Protein AF-A0A376WAV7-F1 (afdb_monomer_lite)

Structure (mmCIF, N/CA/C/O backbone):
data_AF-A0A376WAV7-F1
#
_entry.id   AF-A0A376WAV7-F1
#
loop_
_atom_site.group_PDB
_atom_site.id
_atom_site.type_symbol
_atom_site.label_atom_id
_atom_site.label_alt_id
_atom_site.label_comp_id
_atom_site.label_asym_id
_atom_site.label_entity_id
_atom_site.label_seq_id
_atom_site.pdbx_PDB_ins_code
_atom_site.Cartn_x
_atom_site.Cartn_y
_atom_site.Cartn_z
_atom_site.occupancy
_atom_site.B_iso_or_equiv
_atom_site.auth_seq_id
_atom_site.auth_comp_id
_atom_site.auth_asym_id
_atom_site.auth_atom_id
_atom_site.pdbx_PDB_model_num
ATOM 1 N N . MET A 1 1 ? 37.237 23.520 18.875 1.00 39.94 1 MET A N 1
ATOM 2 C CA . MET A 1 1 ? 35.913 23.556 18.223 1.00 39.94 1 MET A CA 1
ATOM 3 C C . MET A 1 1 ? 36.100 23.240 16.749 1.00 39.94 1 MET A C 1
ATOM 5 O O . MET A 1 1 ? 36.498 24.113 15.996 1.00 39.94 1 MET A O 1
ATOM 9 N N . THR A 1 2 ? 35.882 21.997 16.338 1.00 34.34 2 THR A N 1
ATOM 10 C CA . THR A 1 2 ? 35.850 21.618 14.919 1.00 34.34 2 THR A CA 1
ATOM 11 C C . THR A 1 2 ? 34.533 20.895 14.690 1.00 34.34 2 THR A C 1
ATOM 13 O O . THR A 1 2 ? 34.394 19.701 14.928 1.00 34.34 2 THR A O 1
ATOM 16 N N . SER A 1 3 ? 33.522 21.683 14.323 1.00 36.81 3 SER A N 1
ATOM 17 C CA . SER A 1 3 ? 32.215 21.192 13.899 1.00 36.81 3 SER A CA 1
ATOM 18 C C . SER A 1 3 ? 32.397 20.499 12.552 1.00 36.81 3 SER A C 1
ATOM 20 O O . SER A 1 3 ? 32.562 21.165 11.530 1.00 36.81 3 SER A O 1
ATOM 22 N N . SER A 1 4 ? 32.434 19.164 12.536 1.00 43.44 4 SER A N 1
ATOM 23 C CA . SER A 1 4 ? 32.291 18.429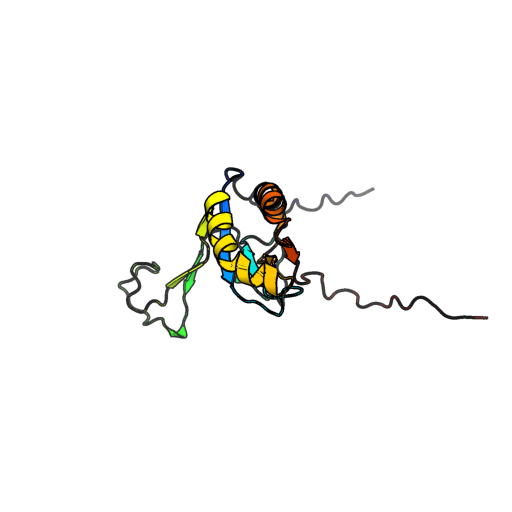 11.285 1.00 43.44 4 SER A CA 1
ATOM 24 C C . SER A 1 4 ? 30.829 18.548 10.866 1.00 43.44 4 SER A C 1
ATOM 26 O O . SER A 1 4 ? 29.957 17.860 11.402 1.00 43.44 4 SER A O 1
ATOM 28 N N . ALA A 1 5 ? 30.560 19.458 9.935 1.00 43.66 5 ALA A N 1
ATOM 29 C CA . ALA A 1 5 ? 29.296 19.518 9.226 1.00 43.66 5 ALA A CA 1
ATOM 30 C C . ALA A 1 5 ? 29.087 18.171 8.518 1.00 43.66 5 ALA A C 1
ATOM 32 O O . ALA A 1 5 ? 29.669 17.909 7.465 1.00 43.66 5 ALA A O 1
ATOM 33 N N . GLY A 1 6 ? 28.307 17.287 9.144 1.00 38.19 6 GLY A N 1
ATOM 34 C CA . GLY A 1 6 ? 27.897 16.027 8.543 1.00 38.19 6 GLY A CA 1
ATOM 35 C C . GLY A 1 6 ? 27.200 16.319 7.220 1.00 38.19 6 GLY A C 1
ATOM 36 O O . GLY A 1 6 ? 26.308 17.168 7.163 1.00 38.19 6 GLY A O 1
ATOM 37 N N . GLN A 1 7 ? 27.643 15.650 6.154 1.00 42.78 7 GLN A N 1
ATOM 38 C CA . GLN A 1 7 ? 27.015 15.722 4.840 1.00 42.78 7 GLN A CA 1
ATOM 39 C C . GLN A 1 7 ? 25.506 15.534 4.996 1.00 42.78 7 GLN A C 1
ATOM 41 O O . GLN A 1 7 ? 25.038 14.501 5.478 1.00 42.78 7 GLN A O 1
ATOM 46 N N . ARG A 1 8 ? 24.747 16.562 4.601 1.00 40.72 8 ARG A N 1
ATOM 47 C CA . ARG A 1 8 ? 23.297 16.477 4.460 1.00 40.72 8 ARG A CA 1
ATOM 48 C C . ARG A 1 8 ? 23.015 15.300 3.535 1.00 40.72 8 ARG A C 1
ATOM 50 O O . ARG A 1 8 ? 23.392 15.339 2.367 1.00 40.72 8 ARG A O 1
ATOM 57 N N . ILE A 1 9 ? 22.389 14.255 4.076 1.00 50.94 9 ILE A N 1
ATOM 58 C CA . ILE A 1 9 ? 21.813 13.169 3.285 1.00 50.94 9 ILE A CA 1
ATOM 59 C C . ILE A 1 9 ? 20.976 13.856 2.210 1.00 50.94 9 ILE A C 1
ATOM 61 O O . ILE A 1 9 ? 20.069 14.621 2.551 1.00 50.94 9 ILE A O 1
ATOM 65 N N . SER A 1 10 ? 21.307 13.648 0.931 1.00 38.41 10 SER A N 1
ATOM 66 C CA . SER A 1 10 ? 20.457 14.107 -0.159 1.00 38.41 10 SER A CA 1
ATOM 67 C C . SER A 1 10 ? 19.174 13.287 -0.081 1.00 38.41 10 SER A C 1
ATOM 69 O O . SER A 1 10 ? 19.039 12.223 -0.687 1.00 38.41 10 SER A O 1
ATOM 71 N N . CYS A 1 11 ? 18.238 13.750 0.739 1.00 35.56 11 CYS A N 1
ATOM 72 C CA . CYS A 1 11 ? 16.853 13.392 0.583 1.00 35.56 11 CYS A CA 1
ATOM 73 C C . CYS A 1 11 ? 16.503 13.956 -0.790 1.00 35.56 11 CYS A C 1
ATOM 75 O O . CYS A 1 11 ? 16.302 15.160 -0.936 1.00 35.56 11 CYS A O 1
ATOM 77 N N . ASN A 1 12 ? 16.546 13.106 -1.820 1.00 42.09 12 ASN A N 1
ATOM 78 C CA . ASN A 1 12 ? 15.706 13.313 -2.985 1.00 42.09 12 ASN A CA 1
ATOM 79 C C . ASN A 1 12 ? 14.310 13.418 -2.395 1.00 42.09 12 ASN A C 1
ATOM 81 O O . ASN A 1 12 ? 13.714 12.395 -2.057 1.00 42.09 12 ASN A O 1
ATOM 85 N N . VAL A 1 13 ? 13.905 14.662 -2.135 1.00 47.78 13 VAL A N 1
ATOM 86 C CA . VAL A 1 13 ? 12.621 15.028 -1.568 1.00 47.78 13 VAL A CA 1
ATOM 87 C C . VAL A 1 13 ? 11.621 14.191 -2.335 1.00 47.78 13 VAL A C 1
ATOM 89 O O . VAL A 1 13 ? 11.593 14.238 -3.566 1.00 47.78 13 VAL A O 1
ATOM 92 N N . VAL A 1 14 ? 10.917 13.318 -1.614 1.00 51.47 14 VAL A N 1
ATOM 93 C CA . VAL A 1 14 ? 9.747 12.635 -2.154 1.00 51.47 14 VAL A CA 1
ATOM 94 C C . VAL A 1 14 ? 8.934 13.755 -2.773 1.00 51.47 14 VAL A C 1
ATOM 96 O O . VAL A 1 14 ? 8.528 14.646 -2.035 1.00 51.47 14 VAL A O 1
ATOM 99 N N . GLU A 1 15 ? 8.837 13.791 -4.107 1.00 48.66 15 GLU A N 1
ATOM 100 C CA . GLU A 1 15 ? 8.078 14.817 -4.823 1.00 48.66 15 GLU A CA 1
ATOM 101 C C . GLU A 1 15 ? 6.774 15.007 -4.055 1.00 48.66 15 GLU A C 1
ATOM 103 O O . GLU A 1 15 ? 6.062 14.019 -3.853 1.00 48.66 15 GLU A O 1
ATOM 108 N N . THR A 1 16 ? 6.549 16.212 -3.522 1.00 44.66 16 THR A N 1
ATOM 109 C CA . THR A 1 16 ? 5.390 16.535 -2.686 1.00 44.66 16 THR A CA 1
ATOM 110 C C . THR A 1 16 ? 4.160 16.221 -3.511 1.00 44.66 16 THR A C 1
ATOM 112 O O . THR A 1 16 ? 3.804 16.956 -4.436 1.00 44.66 16 THR A O 1
ATOM 115 N N . ARG A 1 17 ? 3.579 15.052 -3.266 1.00 57.19 17 ARG A N 1
ATOM 116 C CA . ARG A 1 17 ? 2.364 14.640 -3.946 1.00 57.19 17 ARG A CA 1
ATOM 117 C C . ARG A 1 17 ? 1.236 15.468 -3.386 1.00 57.19 17 ARG A C 1
ATOM 119 O O . ARG A 1 17 ? 1.341 15.996 -2.285 1.00 57.19 17 ARG A O 1
ATOM 126 N N . ARG A 1 18 ? 0.148 15.574 -4.141 1.00 63.03 18 ARG A N 1
ATOM 127 C CA . ARG A 1 18 ? -1.085 16.087 -3.556 1.00 63.03 18 ARG A CA 1
ATOM 128 C C . ARG A 1 18 ? -1.397 15.267 -2.297 1.00 63.03 18 ARG A C 1
ATOM 130 O O . ARG A 1 18 ? -1.262 14.043 -2.322 1.00 63.03 18 ARG A O 1
ATOM 137 N N . ASN A 1 19 ? -1.791 15.947 -1.223 1.00 72.75 19 ASN A N 1
ATOM 138 C CA . ASN A 1 19 ? -2.011 15.348 0.099 1.00 72.75 19 ASN A CA 1
ATOM 139 C C . ASN A 1 19 ? -3.098 14.251 0.095 1.00 72.75 19 ASN A C 1
ATOM 141 O O . ASN A 1 19 ? -3.250 13.527 1.072 1.00 72.75 19 ASN A O 1
ATOM 145 N N . ASP A 1 20 ? -3.845 14.107 -1.002 1.00 83.75 20 ASP A N 1
ATOM 146 C CA . ASP A 1 20 ? -4.887 13.106 -1.213 1.00 83.75 20 ASP A CA 1
ATOM 147 C C . ASP A 1 20 ? -4.394 11.811 -1.881 1.00 83.75 20 ASP A C 1
ATOM 149 O O . ASP A 1 20 ? -5.200 10.896 -2.036 1.00 83.75 20 ASP A O 1
ATOM 153 N N . VAL A 1 21 ? -3.113 11.690 -2.272 1.00 92.31 21 VAL A N 1
ATOM 154 C CA . VAL A 1 21 ? -2.577 10.508 -2.976 1.00 92.31 21 VAL A CA 1
ATOM 155 C C . VAL A 1 21 ? -1.363 9.894 -2.275 1.00 92.31 21 VAL A C 1
ATOM 157 O O . VAL A 1 21 ? -0.319 10.528 -2.129 1.00 92.31 21 VAL A O 1
ATOM 160 N N . ALA A 1 22 ? -1.447 8.595 -1.982 1.00 94.19 22 ALA A N 1
ATOM 161 C CA . ALA A 1 22 ? -0.336 7.787 -1.481 1.00 94.19 22 ALA A CA 1
ATOM 162 C C . ALA A 1 22 ? 0.193 6.794 -2.516 1.00 94.19 22 ALA A C 1
ATOM 164 O O . ALA A 1 22 ? -0.530 6.348 -3.407 1.00 94.19 22 ALA A O 1
ATOM 165 N N . ARG A 1 23 ? 1.452 6.369 -2.347 1.00 95.44 23 ARG A N 1
ATOM 166 C CA . ARG A 1 23 ? 2.001 5.184 -3.022 1.00 95.44 23 ARG A CA 1
ATOM 167 C C . ARG A 1 23 ? 1.991 3.989 -2.102 1.00 95.44 23 ARG A C 1
ATOM 169 O O . ARG A 1 23 ? 2.718 3.955 -1.106 1.00 95.44 23 ARG A O 1
ATOM 176 N N . ILE A 1 24 ? 1.280 2.962 -2.526 1.00 95.94 24 ILE A N 1
ATOM 177 C CA . ILE A 1 24 ? 1.250 1.660 -1.869 1.00 95.94 24 ILE A CA 1
ATOM 178 C C . ILE A 1 24 ? 1.766 0.600 -2.833 1.00 95.94 24 ILE A C 1
ATOM 180 O O . ILE A 1 24 ? 1.662 0.771 -4.046 1.00 95.94 24 ILE A O 1
ATOM 184 N N . PHE A 1 25 ? 2.329 -0.492 -2.329 1.00 95.44 25 PHE A N 1
ATOM 185 C CA . PHE A 1 25 ? 2.687 -1.637 -3.172 1.00 95.44 25 PHE A CA 1
ATOM 186 C C . PHE A 1 25 ? 1.775 -2.842 -2.966 1.00 95.44 25 PHE A C 1
ATOM 188 O O . PHE A 1 25 ? 1.678 -3.664 -3.870 1.00 95.44 25 PHE A O 1
ATOM 195 N N . ASN A 1 26 ? 1.096 -2.942 -1.821 1.00 95.38 26 ASN A N 1
ATOM 196 C CA . ASN A 1 26 ? 0.199 -4.056 -1.546 1.00 95.38 26 ASN A CA 1
ATOM 197 C C . ASN A 1 26 ? -0.898 -3.675 -0.537 1.00 95.38 26 ASN A C 1
ATOM 199 O O . ASN A 1 26 ? -0.696 -2.809 0.315 1.00 95.38 26 ASN A O 1
ATOM 203 N N . ILE A 1 27 ? -2.045 -4.349 -0.634 1.00 96.38 27 ILE A N 1
ATOM 204 C CA . ILE A 1 27 ? -3.101 -4.372 0.383 1.00 96.38 27 ILE A CA 1
ATOM 205 C C . ILE A 1 27 ? -3.338 -5.844 0.710 1.00 96.38 27 ILE A C 1
ATOM 207 O O . ILE A 1 27 ? -3.880 -6.585 -0.108 1.00 96.38 27 ILE A O 1
ATOM 211 N N . GLN A 1 28 ? -2.913 -6.277 1.891 1.00 95.69 28 GLN A N 1
ATOM 212 C CA . GLN A 1 28 ? -3.106 -7.647 2.347 1.00 95.69 28 GLN A CA 1
ATOM 213 C C . GLN A 1 28 ? -4.328 -7.713 3.253 1.00 95.69 28 GLN A C 1
ATOM 215 O O . GLN A 1 28 ? -4.345 -7.115 4.325 1.00 95.69 28 GLN A O 1
ATOM 220 N N . ARG A 1 29 ? -5.339 -8.469 2.835 1.00 95.81 29 ARG A N 1
ATOM 221 C CA . ARG A 1 29 ? -6.535 -8.727 3.639 1.00 95.81 29 ARG A CA 1
ATOM 222 C C . ARG A 1 29 ? -6.324 -9.899 4.591 1.00 95.81 29 ARG A C 1
ATOM 224 O O . ARG A 1 29 ? -5.521 -10.790 4.317 1.00 95.81 29 ARG A O 1
ATOM 231 N N . TYR A 1 30 ? -7.096 -9.902 5.672 1.00 94.44 30 TYR A N 1
ATOM 232 C CA . TYR A 1 30 ? -7.208 -11.010 6.623 1.00 94.44 30 TYR A CA 1
ATOM 233 C C . TYR A 1 30 ? -5.901 -11.407 7.332 1.00 94.44 30 TYR A C 1
ATOM 235 O O . TYR A 1 30 ? -5.690 -12.576 7.649 1.00 94.44 30 TYR A O 1
ATOM 243 N N . SER A 1 31 ? -5.009 -10.446 7.592 1.00 93.81 31 SER A N 1
ATOM 244 C CA . SER A 1 31 ? -3.810 -10.708 8.392 1.00 93.81 31 SER A CA 1
ATOM 245 C C . SER A 1 31 ? -4.177 -10.953 9.854 1.00 93.81 31 SER A C 1
ATOM 247 O O . SER A 1 31 ? -4.938 -10.188 10.445 1.00 93.81 31 SER A O 1
ATOM 249 N N . LEU A 1 32 ? -3.589 -12.000 10.434 1.00 92.81 32 LEU A N 1
ATOM 250 C CA . LEU A 1 32 ? -3.719 -12.368 11.849 1.00 92.81 32 LEU A CA 1
ATOM 251 C C . LEU A 1 32 ? -2.480 -11.976 12.671 1.00 92.81 32 LEU A C 1
ATOM 253 O O . LEU A 1 32 ? -2.461 -12.119 13.888 1.00 92.81 32 LEU A O 1
ATOM 257 N N . ASN A 1 33 ? -1.414 -11.515 12.011 1.00 89.75 33 ASN A N 1
ATOM 258 C CA . ASN A 1 33 ? -0.097 -11.323 12.626 1.00 89.75 33 ASN A CA 1
ATOM 259 C C . ASN A 1 33 ? 0.283 -9.841 12.755 1.00 89.75 33 ASN A C 1
ATOM 261 O O . ASN A 1 33 ? 1.372 -9.533 13.251 1.00 89.75 33 ASN A O 1
ATOM 265 N N . ASP A 1 34 ? -0.575 -8.931 12.283 1.00 88.62 34 ASP A N 1
ATOM 266 C CA . ASP A 1 34 ? -0.314 -7.491 12.145 1.00 88.62 34 ASP A CA 1
ATOM 267 C C . ASP A 1 34 ? -1.074 -6.604 13.134 1.00 88.62 34 ASP A C 1
ATOM 269 O O . ASP A 1 34 ? -1.190 -5.394 12.930 1.00 88.62 34 ASP A O 1
ATOM 273 N N . GLY A 1 35 ? -1.537 -7.206 14.226 1.00 87.62 35 GLY A N 1
ATOM 274 C CA . GLY A 1 35 ? -2.226 -6.569 15.341 1.00 87.62 35 GLY A CA 1
ATOM 275 C C . GLY A 1 35 ? -3.286 -7.507 15.911 1.00 87.62 35 GLY A C 1
ATOM 276 O O . GLY A 1 35 ? -3.343 -8.675 15.537 1.00 87.62 35 GLY A O 1
ATOM 277 N N . GLU A 1 36 ? -4.111 -6.989 16.813 1.00 90.31 36 GLU A N 1
ATOM 278 C CA . GLU A 1 36 ? -5.261 -7.719 17.344 1.00 90.31 36 GLU A CA 1
ATOM 279 C C . GLU A 1 36 ? -6.367 -7.848 16.286 1.00 90.31 36 GLU A C 1
ATOM 281 O O . GLU A 1 36 ? -6.558 -6.946 15.458 1.00 90.31 36 GLU A O 1
ATOM 286 N N . GLY A 1 37 ? -7.066 -8.985 16.320 1.00 93.50 37 GLY A N 1
ATOM 287 C CA . GLY A 1 37 ? -8.137 -9.331 15.393 1.00 93.50 37 GLY A CA 1
ATOM 288 C C . GLY A 1 37 ? -7.673 -9.585 13.954 1.00 93.50 37 GLY A C 1
ATOM 289 O O . GLY A 1 37 ? -6.487 -9.707 13.651 1.00 93.50 37 GLY A O 1
ATOM 290 N N . ILE A 1 38 ? -8.644 -9.685 13.049 1.00 94.62 38 ILE A N 1
ATOM 291 C CA . ILE A 1 38 ? -8.440 -9.802 11.605 1.00 94.62 38 ILE A CA 1
ATOM 292 C C . ILE A 1 38 ? -8.169 -8.408 11.050 1.00 94.62 38 ILE A C 1
ATOM 294 O O . ILE A 1 38 ? -8.962 -7.486 11.258 1.00 94.62 38 ILE A O 1
ATOM 298 N N . ARG A 1 39 ? -7.054 -8.247 10.332 1.00 95.25 39 ARG A N 1
ATOM 299 C CA . ARG A 1 39 ? -6.615 -6.929 9.870 1.00 95.25 39 ARG A CA 1
ATOM 300 C C . ARG A 1 39 ? -6.387 -6.847 8.376 1.00 95.25 39 ARG A C 1
ATOM 302 O O . ARG A 1 39 ? -5.861 -7.773 7.759 1.00 95.25 39 ARG A O 1
ATOM 309 N N . THR A 1 40 ? -6.714 -5.690 7.816 1.00 96.50 40 THR A N 1
ATOM 310 C CA . THR A 1 40 ? -6.301 -5.323 6.461 1.00 96.50 40 THR A CA 1
ATOM 311 C C . THR A 1 40 ? -5.058 -4.450 6.554 1.00 96.50 40 THR A C 1
ATOM 313 O O . THR A 1 40 ? -5.076 -3.365 7.133 1.00 96.50 40 THR A O 1
ATOM 316 N N . VAL A 1 41 ? -3.949 -4.951 6.018 1.00 95.75 41 VAL A N 1
ATOM 317 C CA . VAL A 1 41 ? -2.639 -4.305 6.073 1.00 95.75 41 VAL A CA 1
ATOM 318 C C . VAL A 1 41 ? -2.393 -3.557 4.774 1.00 95.75 41 VAL A C 1
ATOM 320 O O . VAL A 1 41 ? -2.352 -4.152 3.696 1.00 95.75 41 VAL A O 1
ATOM 323 N N . VAL A 1 42 ? -2.201 -2.247 4.874 1.00 96.12 42 VAL A N 1
ATOM 324 C CA . VAL A 1 42 ? -1.853 -1.383 3.747 1.00 96.12 42 VAL A CA 1
ATOM 325 C C . VAL A 1 42 ? -0.349 -1.163 3.771 1.00 96.12 42 VAL A C 1
ATOM 327 O O . VAL A 1 42 ? 0.189 -0.600 4.725 1.00 96.12 42 VAL A O 1
ATOM 330 N N . PHE A 1 43 ? 0.341 -1.614 2.726 1.00 95.75 43 PHE A N 1
ATOM 331 C CA . PHE A 1 43 ? 1.789 -1.509 2.635 1.00 95.75 43 PHE A CA 1
ATOM 332 C C . PHE A 1 43 ? 2.217 -0.336 1.744 1.00 95.75 43 PHE A C 1
ATOM 334 O O . PHE A 1 43 ? 2.091 -0.378 0.516 1.00 95.75 43 PHE A O 1
ATOM 341 N N . PHE A 1 44 ? 2.767 0.701 2.369 1.00 94.75 44 PHE A N 1
ATOM 342 C CA . PHE A 1 44 ? 3.258 1.920 1.732 1.00 94.75 44 PHE A CA 1
ATOM 343 C C . PHE A 1 44 ? 4.658 1.738 1.136 1.00 94.75 44 PHE A C 1
ATOM 345 O O . PHE A 1 44 ? 5.476 0.966 1.645 1.00 94.75 44 PHE A O 1
ATOM 352 N N . LYS A 1 45 ? 4.940 2.470 0.053 1.00 94.56 45 LYS A N 1
ATOM 353 C CA . LYS A 1 45 ? 6.292 2.623 -0.509 1.00 94.56 45 LYS A CA 1
ATOM 354 C C . LYS A 1 45 ? 7.032 3.805 0.129 1.00 94.56 45 LYS A C 1
ATOM 356 O O . LYS A 1 45 ? 6.417 4.768 0.569 1.00 94.56 45 LYS A O 1
ATOM 361 N N . GLY A 1 46 ? 8.356 3.761 0.078 1.00 92.31 46 GLY A N 1
ATOM 362 C CA . GLY A 1 46 ? 9.270 4.699 0.722 1.00 92.31 46 GLY A CA 1
ATOM 363 C C . GLY A 1 46 ? 9.739 4.192 2.084 1.00 92.31 46 GLY A C 1
ATOM 364 O O . GLY A 1 46 ? 8.940 3.999 2.992 1.00 92.31 46 GLY A O 1
ATOM 365 N N . CYS A 1 47 ? 11.047 3.997 2.236 1.00 90.94 47 CYS A N 1
ATOM 366 C CA . CYS A 1 47 ? 11.706 3.844 3.530 1.00 90.94 47 CYS A CA 1
ATOM 367 C C . CYS A 1 47 ? 13.088 4.506 3.450 1.00 90.94 47 CYS A C 1
ATO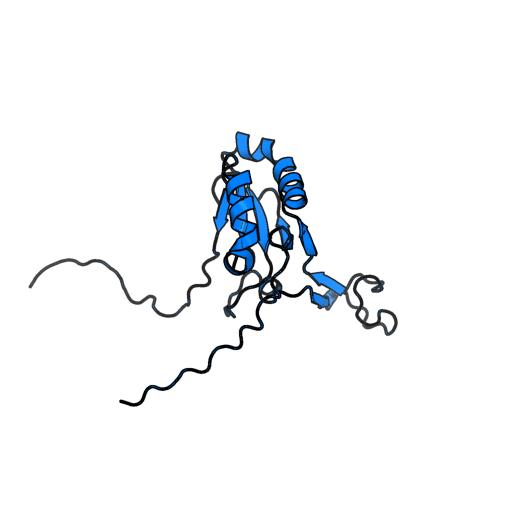M 369 O O . CYS A 1 47 ? 13.844 4.190 2.528 1.00 90.94 47 CYS A O 1
ATOM 371 N N . PRO A 1 48 ? 13.476 5.383 4.394 1.00 89.69 48 PRO A N 1
ATOM 372 C CA . PRO A 1 48 ? 14.793 6.016 4.366 1.00 89.69 48 PRO A CA 1
ATOM 373 C C . PRO A 1 48 ? 15.897 5.065 4.858 1.00 89.69 48 PRO A C 1
ATOM 375 O O . PRO A 1 48 ? 17.072 5.429 4.889 1.00 89.69 48 PRO A O 1
ATOM 378 N N . HIS A 1 49 ? 15.532 3.854 5.285 1.00 88.31 49 HIS A N 1
ATOM 379 C CA . HIS A 1 49 ? 16.435 2.881 5.878 1.00 88.31 49 HIS A CA 1
ATOM 380 C C . HIS A 1 49 ? 16.777 1.746 4.911 1.00 88.31 49 HIS A C 1
ATOM 382 O O . HIS A 1 49 ? 15.952 1.290 4.124 1.00 88.31 49 HIS A O 1
ATOM 388 N N . LEU A 1 50 ? 18.005 1.243 5.038 1.00 87.88 50 LEU A N 1
ATOM 389 C CA . LEU A 1 50 ? 18.535 0.094 4.303 1.00 87.88 50 LEU A CA 1
ATOM 390 C C . LEU A 1 50 ? 18.874 -1.022 5.296 1.00 87.88 50 LEU A C 1
ATOM 392 O O . LEU A 1 50 ? 20.036 -1.325 5.560 1.00 87.88 50 LEU A O 1
ATOM 396 N N . CYS A 1 51 ? 17.846 -1.580 5.934 1.00 87.38 51 CYS A N 1
ATOM 397 C CA . CYS A 1 51 ? 18.026 -2.631 6.932 1.00 87.38 51 CYS A CA 1
ATOM 398 C C . CYS A 1 51 ? 18.533 -3.927 6.267 1.00 87.38 51 CYS A C 1
ATOM 400 O O . CYS A 1 51 ? 17.915 -4.370 5.298 1.00 87.38 51 CYS A O 1
ATOM 402 N N . PRO A 1 52 ? 19.565 -4.603 6.814 1.00 87.38 52 PRO A N 1
ATOM 403 C CA . PRO A 1 52 ? 20.068 -5.864 6.251 1.00 87.38 52 PRO A CA 1
ATOM 404 C C . PRO A 1 52 ? 19.045 -7.012 6.259 1.00 87.38 52 PRO A C 1
ATOM 406 O O . PRO A 1 52 ? 19.184 -7.975 5.517 1.00 87.38 52 PRO A O 1
ATOM 409 N N . TRP A 1 53 ? 18.019 -6.914 7.106 1.00 87.88 53 TRP A N 1
ATOM 410 C CA . TRP A 1 53 ? 16.934 -7.887 7.270 1.00 87.88 53 TRP A CA 1
ATOM 411 C C . TRP A 1 53 ? 15.568 -7.266 6.941 1.00 87.88 53 TRP A C 1
ATOM 413 O O . TRP A 1 53 ? 14.573 -7.536 7.613 1.00 87.88 53 TRP A O 1
ATOM 423 N N . CYS A 1 54 ? 15.516 -6.361 5.958 1.00 88.06 54 CYS A N 1
ATOM 424 C CA . CYS A 1 54 ? 14.260 -5.734 5.560 1.00 88.06 54 CYS A CA 1
ATOM 425 C C . CYS A 1 54 ? 13.242 -6.805 5.135 1.00 88.06 54 CYS A C 1
ATOM 427 O O . CYS A 1 54 ? 13.497 -7.569 4.210 1.00 88.06 54 CYS A O 1
ATOM 429 N N . ALA A 1 55 ? 12.087 -6.848 5.805 1.00 87.62 55 ALA A N 1
ATOM 430 C CA . ALA A 1 55 ? 11.014 -7.784 5.467 1.00 87.62 55 ALA A CA 1
ATOM 431 C C . ALA A 1 55 ? 10.310 -7.422 4.148 1.00 87.62 55 ALA A C 1
ATOM 433 O O . ALA A 1 55 ? 9.695 -8.289 3.542 1.00 87.62 55 ALA A O 1
ATOM 434 N N . ASN A 1 56 ? 10.404 -6.150 3.740 1.00 90.06 56 ASN A N 1
ATOM 435 C CA . ASN A 1 56 ? 9.781 -5.595 2.539 1.00 90.06 56 ASN A CA 1
ATOM 436 C C . ASN A 1 56 ? 10.809 -4.748 1.753 1.00 90.06 56 ASN A C 1
ATOM 438 O O . ASN A 1 56 ? 10.676 -3.523 1.707 1.00 90.06 56 ASN A O 1
ATOM 442 N N . PRO A 1 57 ? 11.885 -5.323 1.185 1.00 90.56 57 PRO A N 1
ATOM 443 C CA . PRO A 1 57 ? 12.886 -4.549 0.438 1.00 90.56 57 PRO A CA 1
ATOM 444 C C . PRO A 1 57 ? 12.283 -3.757 -0.737 1.00 90.56 57 PRO A C 1
ATOM 446 O O . PRO A 1 57 ? 12.778 -2.694 -1.112 1.00 90.56 57 PRO A O 1
ATOM 449 N N . GLU A 1 58 ? 11.169 -4.228 -1.289 1.00 91.00 58 GLU A N 1
ATOM 450 C CA . GLU A 1 58 ? 10.397 -3.583 -2.343 1.00 91.00 58 GLU A CA 1
ATOM 451 C C . GLU A 1 58 ? 9.716 -2.272 -1.912 1.00 91.00 58 GLU A C 1
ATOM 453 O O . GLU A 1 58 ? 9.291 -1.484 -2.767 1.00 91.00 58 GLU A O 1
ATOM 458 N N . SER A 1 59 ? 9.623 -2.020 -0.602 1.00 92.19 59 SER A N 1
ATOM 459 C CA . SER A 1 59 ? 9.083 -0.781 -0.048 1.00 92.19 59 SER A CA 1
ATOM 460 C C . SER A 1 59 ? 10.132 0.324 0.074 1.00 92.19 59 SER A C 1
ATOM 462 O O . SER A 1 59 ? 9.748 1.473 0.237 1.00 92.19 59 SER A O 1
ATOM 464 N N . ILE A 1 60 ? 11.434 0.034 -0.055 1.00 92.00 60 ILE A N 1
ATOM 465 C CA . ILE A 1 60 ? 12.512 1.010 0.196 1.00 92.00 60 ILE A CA 1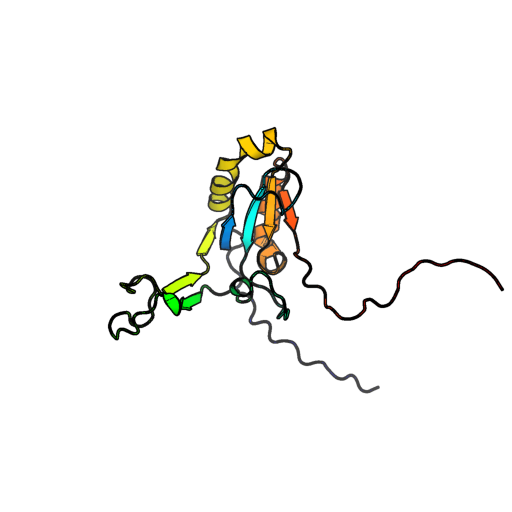
ATOM 466 C C . ILE A 1 60 ? 12.410 2.221 -0.739 1.00 92.00 60 ILE A C 1
ATOM 468 O O . ILE A 1 60 ? 12.429 3.372 -0.301 1.00 92.00 60 ILE A O 1
ATOM 472 N N . SER A 1 61 ? 12.262 1.980 -2.040 1.00 92.56 61 SER A N 1
ATOM 473 C CA . SER A 1 61 ? 12.113 3.064 -3.011 1.00 92.56 61 SER A CA 1
ATOM 474 C C . SER A 1 61 ? 10.722 3.691 -2.925 1.00 92.56 61 SER A C 1
ATOM 476 O O . SER A 1 61 ? 9.713 2.993 -2.997 1.00 92.56 61 SER A O 1
ATOM 478 N N . GLY A 1 62 ? 10.652 5.023 -2.885 1.00 91.94 62 GLY A N 1
ATOM 479 C CA . GLY A 1 62 ? 9.395 5.771 -3.038 1.00 91.94 62 GLY A CA 1
ATOM 480 C C . GLY A 1 62 ? 8.857 5.810 -4.480 1.00 91.94 62 GLY A C 1
ATOM 481 O O . GLY A 1 62 ? 7.780 6.358 -4.734 1.00 91.94 62 GLY A O 1
ATOM 482 N N . LYS A 1 63 ? 9.587 5.253 -5.454 1.00 92.94 63 LYS A N 1
ATOM 483 C CA . LYS A 1 63 ? 9.198 5.228 -6.874 1.00 92.94 63 LYS A CA 1
ATOM 484 C C . LYS A 1 63 ? 8.458 3.938 -7.225 1.00 92.94 63 LYS A C 1
ATOM 486 O O . LYS A 1 63 ? 8.720 2.894 -6.633 1.00 92.94 63 LYS A O 1
ATOM 491 N N . ILE A 1 64 ? 7.554 3.999 -8.202 1.00 93.25 64 ILE A N 1
ATOM 492 C CA . ILE A 1 64 ? 7.031 2.781 -8.838 1.00 93.25 64 ILE A CA 1
ATOM 493 C C . ILE A 1 64 ? 8.196 2.115 -9.565 1.00 93.25 64 ILE A C 1
ATOM 495 O O . ILE A 1 64 ? 8.978 2.789 -10.235 1.00 93.25 64 ILE A O 1
ATOM 499 N N . GLN A 1 65 ? 8.345 0.810 -9.375 1.00 91.75 65 GLN A N 1
ATOM 500 C CA . GLN A 1 65 ? 9.456 0.050 -9.932 1.00 91.75 65 GLN A CA 1
ATOM 501 C C . GLN A 1 65 ? 8.932 -1.127 -10.726 1.00 91.75 65 GLN A C 1
ATOM 503 O O . GLN A 1 65 ? 8.015 -1.811 -10.285 1.00 91.75 65 GLN A O 1
ATOM 508 N N . THR A 1 66 ? 9.574 -1.395 -11.852 1.00 91.31 66 THR A N 1
ATOM 509 C CA . THR A 1 66 ? 9.371 -2.627 -12.605 1.0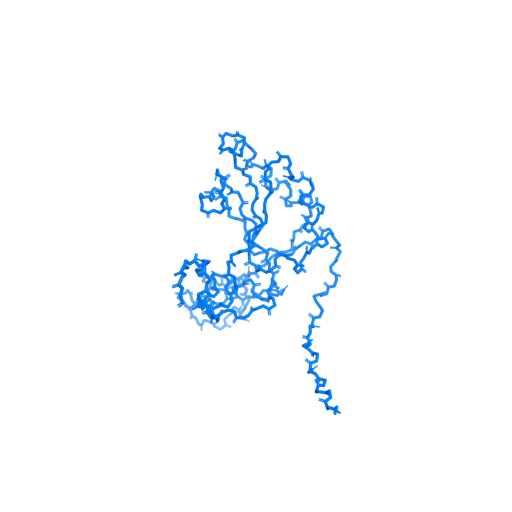0 91.31 66 THR A CA 1
ATOM 510 C C . THR A 1 66 ? 10.446 -3.620 -12.179 1.00 91.31 66 THR A C 1
ATOM 512 O O . THR A 1 66 ? 11.637 -3.363 -12.354 1.00 91.31 66 THR A O 1
ATOM 515 N N . VAL A 1 67 ? 10.036 -4.730 -11.567 1.00 89.75 67 VAL A N 1
ATOM 516 C CA . VAL A 1 67 ? 10.934 -5.773 -11.053 1.00 89.75 67 VAL A CA 1
ATOM 517 C C . VAL A 1 67 ? 10.818 -7.020 -11.917 1.00 89.75 67 VAL A C 1
ATOM 519 O O . VAL A 1 67 ? 9.723 -7.415 -12.306 1.00 89.75 67 VAL A O 1
ATOM 522 N N . ARG A 1 68 ? 11.960 -7.647 -12.215 1.00 90.38 68 ARG A N 1
ATOM 523 C CA . ARG A 1 68 ? 12.033 -8.905 -12.962 1.00 90.38 68 ARG A CA 1
ATOM 524 C C . ARG A 1 68 ? 12.069 -10.089 -12.004 1.00 90.38 68 ARG A C 1
ATOM 526 O O . ARG A 1 68 ? 12.992 -10.213 -11.205 1.00 90.38 68 ARG A O 1
ATOM 533 N N . ARG A 1 69 ? 11.113 -11.006 -12.128 1.00 90.19 69 ARG A N 1
ATOM 534 C CA . ARG A 1 69 ? 11.169 -12.331 -11.505 1.00 90.19 69 ARG A CA 1
ATOM 535 C C . ARG A 1 69 ? 11.950 -13.272 -12.415 1.00 90.19 69 ARG A C 1
ATOM 537 O O . ARG A 1 69 ? 11.397 -13.787 -13.385 1.00 90.19 69 ARG A O 1
ATOM 544 N N . GLU A 1 70 ? 13.221 -13.506 -12.089 1.00 90.19 70 GLU A N 1
ATOM 545 C CA . GLU A 1 70 ? 14.123 -14.349 -12.896 1.00 90.19 70 GLU A CA 1
ATOM 546 C C . GLU A 1 70 ? 13.521 -15.716 -13.223 1.00 90.19 70 GLU A C 1
ATOM 548 O O . GLU A 1 70 ? 13.522 -16.127 -14.375 1.00 90.19 70 GLU A O 1
ATOM 553 N N . ALA A 1 71 ? 12.892 -16.366 -12.240 1.00 91.00 71 ALA A N 1
ATOM 554 C CA . ALA A 1 71 ? 12.284 -17.686 -12.408 1.00 91.00 71 ALA A CA 1
ATOM 555 C C . ALA A 1 71 ? 11.191 -17.755 -13.496 1.00 91.00 71 ALA A C 1
ATOM 557 O O . ALA A 1 71 ? 10.867 -18.840 -13.965 1.00 91.00 71 ALA A O 1
ATOM 558 N N . LYS A 1 72 ? 10.601 -16.616 -13.885 1.00 88.50 72 LYS A N 1
ATOM 559 C CA . LYS A 1 72 ? 9.580 -16.528 -14.941 1.00 88.50 72 LYS A CA 1
ATOM 560 C C . LYS A 1 72 ? 10.120 -15.933 -16.241 1.00 88.50 72 LYS A C 1
ATOM 562 O O . LYS A 1 72 ? 9.398 -15.881 -17.239 1.00 88.50 72 LYS A O 1
ATOM 567 N N . CYS A 1 73 ? 11.336 -15.392 -16.242 1.00 91.00 73 CYS A N 1
ATOM 568 C CA . CYS A 1 73 ? 11.856 -14.676 -17.395 1.00 91.00 73 CYS A CA 1
ATOM 569 C C . CYS A 1 73 ? 12.341 -15.660 -18.459 1.00 91.00 73 CYS A C 1
ATOM 571 O O . CYS A 1 73 ? 13.246 -16.448 -18.224 1.00 91.00 73 CYS A O 1
ATOM 573 N N . LEU A 1 74 ? 11.779 -15.563 -19.665 1.00 88.56 74 LEU A N 1
ATOM 574 C CA . LEU A 1 74 ? 12.228 -16.352 -20.818 1.00 88.56 74 LEU A CA 1
ATOM 575 C C . LEU A 1 74 ? 13.449 -15.739 -21.528 1.00 88.56 74 LEU A C 1
ATOM 577 O O . LEU A 1 74 ? 13.838 -16.216 -22.587 1.00 88.56 74 LEU A O 1
ATOM 581 N N . HIS A 1 75 ? 14.002 -14.636 -21.010 1.00 86.50 75 HIS A N 1
ATOM 582 C CA . HIS A 1 75 ? 15.085 -13.863 -21.637 1.00 86.50 75 HIS A CA 1
ATOM 583 C C . HIS A 1 75 ? 14.838 -13.508 -23.118 1.00 86.50 75 HIS A C 1
ATOM 585 O O . HIS A 1 75 ? 15.761 -13.420 -23.923 1.00 86.50 75 HIS A O 1
ATOM 591 N N . CYS A 1 76 ? 13.575 -13.276 -23.484 1.00 85.31 76 CYS A N 1
ATOM 592 C CA . CYS A 1 76 ? 13.193 -12.932 -24.850 1.00 85.31 76 CYS A CA 1
ATOM 593 C C . CYS A 1 76 ? 13.536 -11.471 -25.201 1.00 85.31 76 CYS A C 1
ATOM 595 O O . CYS A 1 76 ? 13.489 -10.588 -24.345 1.00 85.31 76 CYS A O 1
ATOM 597 N N . ALA A 1 77 ? 13.797 -11.196 -26.482 1.00 81.25 77 ALA A N 1
ATOM 598 C CA . ALA A 1 77 ? 14.113 -9.848 -26.967 1.00 81.25 77 ALA A CA 1
ATOM 599 C C . ALA A 1 77 ? 12.883 -8.928 -27.152 1.00 81.25 77 ALA A C 1
ATOM 601 O O . ALA A 1 77 ? 13.048 -7.738 -27.389 1.00 81.25 77 ALA A O 1
ATOM 602 N N . LYS A 1 78 ? 11.654 -9.462 -27.060 1.00 80.69 78 LYS A N 1
ATOM 603 C CA . LYS A 1 78 ? 10.420 -8.741 -27.433 1.00 80.69 78 LYS A CA 1
ATOM 604 C C . LYS A 1 78 ? 9.924 -7.733 -26.399 1.00 80.69 78 LYS A C 1
ATOM 606 O O . LYS A 1 78 ? 9.460 -6.676 -26.783 1.00 80.69 78 LYS A O 1
ATOM 611 N N . CYS A 1 79 ? 9.988 -8.065 -25.112 1.00 82.56 79 CYS A N 1
ATOM 612 C CA . CYS A 1 79 ? 9.230 -7.343 -24.081 1.00 82.56 79 CYS A CA 1
ATOM 613 C C . CYS A 1 79 ? 9.844 -6.018 -23.607 1.00 82.56 79 CYS A C 1
ATOM 615 O O . CYS A 1 79 ? 9.348 -5.468 -22.637 1.00 82.56 79 CYS A O 1
ATOM 617 N N . LEU A 1 80 ? 10.969 -5.567 -24.183 1.00 82.94 80 LEU A N 1
ATOM 618 C CA . LEU A 1 80 ? 11.694 -4.325 -23.840 1.00 82.94 80 LEU A CA 1
ATOM 619 C C . LEU A 1 80 ? 11.933 -4.041 -22.336 1.00 82.94 80 LEU A C 1
ATOM 621 O O . LEU A 1 80 ? 12.414 -2.965 -21.983 1.00 82.94 80 LEU A O 1
ATOM 625 N N . ARG A 1 81 ? 11.730 -5.036 -21.459 1.00 82.19 81 ARG A N 1
ATOM 626 C CA . ARG A 1 81 ? 11.695 -4.925 -19.988 1.00 82.19 81 ARG A CA 1
ATOM 627 C C . ARG A 1 81 ? 10.494 -4.143 -19.436 1.00 82.19 81 ARG A C 1
ATOM 629 O O . ARG A 1 81 ? 10.555 -3.647 -18.312 1.00 82.19 81 ARG A O 1
ATOM 636 N N . ASP A 1 82 ? 9.413 -4.079 -20.201 1.00 84.81 82 ASP A N 1
ATOM 637 C CA . ASP A 1 82 ? 8.122 -3.551 -19.782 1.00 84.81 82 ASP A CA 1
ATOM 638 C C . ASP A 1 82 ? 7.254 -4.651 -19.135 1.00 84.81 82 ASP A C 1
ATOM 640 O O . ASP A 1 82 ? 7.330 -5.828 -19.502 1.00 84.81 82 ASP A O 1
ATOM 644 N N . ALA A 1 83 ? 6.463 -4.277 -18.126 1.00 86.19 83 ALA A N 1
ATOM 645 C CA . ALA A 1 83 ? 5.577 -5.196 -17.411 1.00 86.19 83 ALA A CA 1
ATOM 646 C C . ALA A 1 83 ? 4.322 -5.566 -18.216 1.00 86.19 83 ALA A C 1
ATOM 648 O O . ALA A 1 83 ? 3.877 -6.709 -18.132 1.00 86.19 83 ALA A O 1
ATOM 649 N N . ASP A 1 84 ? 3.783 -4.639 -19.006 1.00 86.38 84 ASP A N 1
ATOM 650 C CA . ASP A 1 84 ? 2.556 -4.831 -19.785 1.00 86.38 84 ASP A CA 1
ATOM 651 C C . ASP A 1 84 ? 2.822 -5.617 -21.076 1.00 86.38 84 ASP A C 1
ATOM 653 O O . ASP A 1 84 ? 1.943 -6.308 -21.587 1.00 86.38 84 ASP A O 1
ATOM 657 N N . GLU A 1 85 ? 4.055 -5.567 -21.580 1.00 87.88 85 GLU A N 1
ATOM 658 C CA . GLU A 1 85 ? 4.462 -6.261 -22.807 1.00 87.88 85 GLU A CA 1
ATOM 659 C C . GLU A 1 85 ? 5.114 -7.629 -22.547 1.00 87.88 85 GLU A C 1
ATOM 661 O O . GLU A 1 85 ? 5.482 -8.336 -23.489 1.00 87.88 85 GLU A O 1
ATOM 666 N N . CYS A 1 86 ? 5.310 -8.025 -21.282 1.00 88.88 86 CYS A N 1
ATOM 667 C CA . CYS A 1 86 ? 6.010 -9.263 -20.952 1.00 88.88 86 CYS A CA 1
ATOM 668 C C . CYS A 1 86 ? 5.116 -10.499 -21.156 1.00 88.88 86 CYS A C 1
ATOM 670 O O . CYS A 1 86 ? 4.254 -10.769 -20.318 1.00 88.88 86 CYS A O 1
ATOM 672 N N . PRO A 1 87 ? 5.365 -11.344 -22.178 1.00 87.31 87 PRO A N 1
ATOM 673 C CA . PRO A 1 87 ? 4.487 -12.477 -22.476 1.00 87.31 87 PRO A CA 1
ATOM 674 C C . PRO A 1 87 ? 4.522 -13.556 -21.387 1.00 87.31 87 PRO A C 1
ATOM 676 O O . PRO A 1 87 ? 3.560 -14.295 -21.217 1.00 87.31 87 PRO A O 1
ATOM 679 N N . SER A 1 88 ? 5.626 -13.658 -20.641 1.00 89.38 88 SER A N 1
ATOM 680 C CA . SER A 1 88 ? 5.754 -14.612 -19.539 1.00 89.38 88 SER A CA 1
ATOM 681 C C . SER A 1 88 ? 5.293 -14.056 -18.189 1.00 89.38 88 SER A C 1
ATOM 683 O O . SER A 1 88 ? 5.350 -14.769 -17.186 1.00 89.38 88 SER A O 1
ATOM 685 N N . GLY A 1 89 ? 4.882 -12.781 -18.130 1.00 88.44 89 GLY A N 1
ATOM 686 C CA . GLY A 1 89 ? 4.546 -12.103 -16.875 1.00 88.44 89 GLY A CA 1
ATOM 687 C C . GLY A 1 89 ? 5.715 -12.061 -15.882 1.00 88.44 89 GLY A C 1
ATOM 688 O O . GLY A 1 89 ? 5.510 -12.116 -14.668 1.00 88.44 89 GLY A O 1
ATOM 689 N N . ALA A 1 90 ? 6.956 -12.050 -16.382 1.00 91.00 90 ALA A N 1
ATOM 690 C CA . ALA A 1 90 ? 8.154 -12.000 -15.546 1.00 91.00 90 ALA A CA 1
ATOM 691 C C . ALA A 1 90 ? 8.412 -10.614 -14.958 1.00 91.00 90 ALA A C 1
ATOM 693 O O . ALA A 1 90 ? 9.031 -10.514 -13.901 1.00 91.00 90 ALA A O 1
ATOM 694 N N . PHE A 1 91 ? 7.976 -9.561 -15.645 1.00 90.69 91 PHE A N 1
ATOM 695 C CA . PHE A 1 91 ? 8.070 -8.195 -15.155 1.00 90.69 91 PHE A CA 1
ATOM 696 C C . PHE A 1 91 ? 6.805 -7.824 -14.388 1.00 90.69 91 PHE A C 1
ATOM 698 O O . PHE A 1 91 ? 5.693 -8.050 -14.852 1.00 90.69 91 PHE A O 1
ATOM 705 N N . GLU A 1 92 ? 6.989 -7.257 -13.202 1.00 89.62 92 GLU A N 1
ATOM 706 C CA . GLU A 1 92 ? 5.911 -6.856 -12.307 1.00 89.62 92 GLU A CA 1
ATOM 707 C C . GLU A 1 92 ? 6.104 -5.408 -11.875 1.00 89.62 92 GLU A C 1
ATOM 709 O O . GLU A 1 92 ? 7.201 -4.994 -11.488 1.00 89.62 92 GLU A O 1
ATOM 714 N N . ARG A 1 93 ? 5.020 -4.635 -11.922 1.00 91.88 93 ARG A N 1
ATOM 715 C CA . ARG A 1 93 ? 5.007 -3.245 -11.478 1.00 91.88 93 ARG A CA 1
ATOM 716 C C . ARG A 1 93 ? 4.713 -3.186 -9.982 1.00 91.88 93 ARG A C 1
ATOM 718 O O . ARG A 1 93 ? 3.581 -3.381 -9.552 1.00 91.88 93 ARG A O 1
ATOM 725 N N . ILE A 1 94 ? 5.738 -2.894 -9.190 1.00 93.31 94 ILE A N 1
ATOM 726 C CA . ILE A 1 94 ? 5.633 -2.747 -7.742 1.00 93.31 94 ILE A CA 1
ATOM 727 C C . ILE A 1 94 ? 5.401 -1.286 -7.380 1.00 93.31 94 ILE A C 1
ATOM 729 O O . ILE A 1 94 ? 6.312 -0.445 -7.414 1.00 93.31 94 ILE A O 1
ATOM 733 N N . GLY A 1 95 ? 4.187 -1.021 -6.919 1.00 94.31 95 GLY A N 1
ATOM 734 C CA . GLY A 1 95 ? 3.740 0.301 -6.522 1.00 94.31 95 GLY A CA 1
ATOM 735 C C . GLY A 1 95 ? 2.617 0.794 -7.416 1.00 94.31 95 GLY A C 1
ATOM 736 O O . GLY A 1 95 ? 2.688 0.686 -8.637 1.00 94.31 95 GLY A O 1
ATOM 737 N N . ARG A 1 96 ? 1.607 1.387 -6.797 1.00 95.19 96 ARG A N 1
ATOM 738 C CA . ARG A 1 96 ? 0.558 2.149 -7.462 1.00 95.19 96 ARG A CA 1
ATOM 739 C C . ARG A 1 96 ? 0.181 3.339 -6.602 1.00 95.19 96 ARG A C 1
ATOM 741 O O . ARG A 1 96 ? 0.343 3.301 -5.379 1.00 95.19 96 ARG A O 1
ATOM 748 N N . ASP A 1 97 ? -0.330 4.362 -7.259 1.00 95.69 97 ASP A N 1
ATOM 749 C CA . ASP A 1 97 ? -0.869 5.528 -6.582 1.00 95.69 97 ASP A CA 1
ATOM 750 C C . ASP A 1 97 ? -2.347 5.287 -6.274 1.00 95.69 97 ASP A C 1
ATOM 752 O O . ASP A 1 97 ? -3.075 4.717 -7.089 1.00 95.69 97 ASP A O 1
ATOM 756 N N . ILE A 1 98 ? -2.766 5.645 -5.065 1.00 95.56 98 ILE A N 1
ATOM 757 C CA . ILE A 1 98 ? -4.132 5.469 -4.581 1.00 95.56 98 ILE A CA 1
ATOM 758 C C . ILE A 1 98 ? -4.579 6.745 -3.877 1.00 95.56 98 ILE A C 1
ATOM 760 O O . ILE A 1 98 ? -3.811 7.322 -3.107 1.00 95.56 98 ILE A O 1
ATOM 764 N N . SER A 1 99 ? -5.801 7.194 -4.163 1.00 95.62 99 SER A N 1
ATOM 765 C CA . SER A 1 99 ? -6.383 8.330 -3.453 1.00 95.62 99 SER A CA 1
ATOM 766 C C . SER A 1 99 ? -6.921 7.919 -2.084 1.00 95.62 99 SER A C 1
ATOM 768 O O . SER A 1 99 ? -7.203 6.737 -1.860 1.00 95.62 99 SER A O 1
ATOM 770 N N . LEU A 1 100 ? -7.107 8.894 -1.196 1.00 92.06 100 LEU A N 1
ATOM 771 C CA . LEU A 1 100 ? -7.695 8.702 0.131 1.00 92.06 100 LEU A CA 1
ATOM 772 C C . LEU A 1 100 ? -9.038 7.957 0.029 1.00 92.06 100 LEU A C 1
ATOM 774 O O . LEU A 1 100 ? -9.159 6.831 0.509 1.00 92.06 100 LEU A O 1
ATOM 778 N N . ASP A 1 101 ? -9.979 8.504 -0.746 1.00 91.88 101 ASP A N 1
ATOM 779 C CA . ASP A 1 101 ? -11.312 7.927 -0.965 1.00 91.88 101 ASP A CA 1
ATOM 780 C C . ASP A 1 101 ? -11.275 6.517 -1.570 1.00 91.88 101 ASP A C 1
ATOM 782 O O . ASP A 1 101 ? -12.157 5.684 -1.342 1.00 91.88 101 ASP A O 1
ATOM 786 N N . ALA A 1 102 ? -10.298 6.238 -2.437 1.00 95.56 102 ALA A N 1
ATOM 787 C CA . ALA A 1 102 ? -10.157 4.921 -3.045 1.00 95.56 102 ALA A CA 1
ATOM 788 C C . ALA A 1 102 ? -9.642 3.899 -2.028 1.00 95.56 102 ALA A C 1
ATOM 790 O O . ALA A 1 102 ? -10.141 2.774 -1.997 1.00 95.56 102 ALA A O 1
ATOM 791 N N . LEU A 1 103 ? -8.676 4.288 -1.192 1.00 95.31 103 LEU A N 1
ATOM 792 C CA . LEU A 1 103 ? -8.139 3.422 -0.150 1.00 95.31 103 LEU A CA 1
ATOM 793 C C . LEU A 1 103 ? -9.187 3.143 0.928 1.00 95.31 103 LEU A C 1
ATOM 795 O O . LEU A 1 103 ? -9.374 1.988 1.303 1.00 95.31 103 LEU A O 1
ATOM 799 N N . GLU A 1 104 ? -9.905 4.170 1.375 1.00 92.81 104 GLU A N 1
ATOM 800 C CA . GLU A 1 104 ? -10.992 4.032 2.343 1.00 92.81 104 GLU A CA 1
ATOM 801 C C . GLU A 1 104 ? -12.062 3.060 1.847 1.00 92.81 104 GLU A C 1
ATOM 803 O O . GLU A 1 104 ? -12.384 2.093 2.536 1.00 92.81 104 GLU A O 1
ATOM 808 N N . ARG A 1 105 ? -12.553 3.241 0.614 1.00 93.81 105 ARG A N 1
ATOM 809 C CA . ARG A 1 105 ? -13.528 2.319 0.010 1.00 93.81 105 ARG A CA 1
ATOM 810 C C . ARG A 1 105 ? -13.002 0.897 -0.114 1.00 93.81 105 ARG A C 1
ATOM 812 O O . ARG A 1 105 ? -13.779 -0.047 0.002 1.00 93.81 105 ARG A O 1
ATOM 819 N N . GLU A 1 106 ? -11.713 0.724 -0.389 1.00 95.12 106 GLU A N 1
ATOM 820 C CA . GLU A 1 106 ? -11.125 -0.609 -0.489 1.00 95.12 106 GLU A CA 1
ATOM 821 C C . GLU A 1 106 ? -11.088 -1.296 0.876 1.00 95.12 106 GLU A C 1
ATOM 823 O O . GLU A 1 106 ? -11.470 -2.458 0.986 1.00 95.12 106 GLU A O 1
ATOM 828 N N . VAL A 1 107 ? -10.680 -0.583 1.920 1.00 94.81 107 VAL A N 1
ATOM 829 C CA . VAL A 1 107 ? -10.544 -1.140 3.268 1.00 94.81 107 VAL A CA 1
ATOM 830 C C . VAL A 1 107 ? -11.903 -1.348 3.945 1.00 94.81 107 VAL A C 1
ATOM 832 O O . VAL A 1 107 ? -12.096 -2.355 4.622 1.00 94.81 107 VAL A O 1
ATOM 835 N N . MET A 1 108 ? -12.881 -0.473 3.695 1.00 91.75 108 MET A N 1
ATOM 836 C CA . MET A 1 108 ? -14.245 -0.601 4.229 1.00 91.75 108 MET A CA 1
ATOM 837 C C . MET A 1 108 ? -14.969 -1.878 3.781 1.00 91.75 108 MET A C 1
ATOM 839 O O . MET A 1 108 ? -15.891 -2.326 4.458 1.00 91.75 108 MET A O 1
ATOM 843 N N . LYS A 1 109 ? -14.546 -2.515 2.681 1.00 94.12 109 LYS A N 1
ATOM 844 C CA . LYS A 1 109 ? -15.098 -3.818 2.258 1.00 94.12 109 LYS A CA 1
ATOM 845 C C . LYS A 1 109 ? -14.931 -4.903 3.325 1.00 94.12 109 LYS A C 1
ATOM 847 O O . LYS A 1 109 ? -15.699 -5.861 3.335 1.00 94.12 109 LYS A O 1
ATOM 852 N N . ASP A 1 110 ? -13.952 -4.743 4.213 1.00 93.88 110 ASP A N 1
ATOM 853 C CA . ASP A 1 110 ? -13.624 -5.712 5.253 1.00 93.88 110 ASP A CA 1
ATOM 854 C C . ASP A 1 110 ? -14.229 -5.351 6.628 1.00 93.88 110 ASP A C 1
ATOM 856 O O . ASP A 1 110 ? -13.973 -6.054 7.605 1.00 93.88 110 ASP A O 1
ATOM 860 N N . ASP A 1 111 ? -15.069 -4.307 6.714 1.00 91.69 111 ASP A N 1
ATOM 861 C CA . ASP A 1 111 ? -15.646 -3.796 7.973 1.00 91.69 111 ASP A CA 1
ATOM 862 C C . ASP A 1 111 ? -16.312 -4.889 8.820 1.00 91.69 111 ASP A C 1
ATOM 864 O O . ASP A 1 111 ? -16.103 -4.970 10.031 1.00 91.69 111 ASP A O 1
ATOM 868 N N . ILE A 1 112 ? -17.054 -5.799 8.182 1.00 91.94 112 ILE A N 1
ATOM 869 C CA . ILE A 1 112 ? -17.734 -6.884 8.896 1.00 91.94 112 ILE A CA 1
ATOM 870 C C . ILE A 1 112 ? -16.758 -7.768 9.683 1.00 91.94 112 ILE A C 1
ATOM 872 O O . ILE A 1 112 ? -17.078 -8.197 10.789 1.00 91.94 112 ILE A O 1
ATOM 876 N N . PHE A 1 113 ? -15.551 -7.988 9.155 1.00 93.31 113 PHE A N 1
ATOM 877 C CA . PHE A 1 113 ? -14.522 -8.767 9.833 1.00 93.31 113 PHE A CA 1
ATOM 878 C C . PHE A 1 113 ? -13.940 -7.989 11.006 1.00 93.31 113 PHE A C 1
ATOM 880 O O . PHE A 1 113 ? -13.772 -8.562 12.081 1.00 93.31 113 PHE A O 1
ATOM 887 N N . PHE A 1 114 ? -13.703 -6.685 10.834 1.00 93.06 114 PHE A N 1
ATOM 888 C CA . PHE A 1 114 ? -13.166 -5.830 11.893 1.00 93.06 114 PHE A CA 1
ATOM 889 C C . PHE A 1 114 ? -14.089 -5.812 13.110 1.00 93.06 114 PHE A C 1
ATOM 891 O O . PHE A 1 114 ? -13.623 -6.042 14.228 1.00 93.06 114 PHE A O 1
ATOM 898 N N . ARG A 1 115 ? -15.399 -5.636 12.890 1.00 90.00 115 ARG A N 1
ATOM 899 C CA . ARG A 1 115 ? -16.397 -5.610 13.969 1.00 90.00 115 ARG A CA 1
ATOM 900 C C . ARG A 1 115 ? -16.498 -6.938 14.715 1.00 90.00 115 ARG A C 1
ATOM 902 O O . ARG A 1 115 ? -16.669 -6.934 15.928 1.00 90.00 115 ARG A O 1
ATOM 909 N N . THR A 1 116 ? -16.403 -8.068 14.013 1.00 92.94 116 THR A N 1
ATOM 910 C CA . THR A 1 116 ? -16.512 -9.394 14.642 1.00 92.94 116 THR A CA 1
ATOM 911 C C . THR A 1 116 ? -15.241 -9.792 15.385 1.00 92.94 116 THR A C 1
ATOM 913 O O . THR A 1 116 ? -15.328 -10.422 16.434 1.00 92.94 116 THR A O 1
ATOM 916 N N . SER A 1 117 ? -14.062 -9.441 14.869 1.00 93.31 117 SER A N 1
ATOM 917 C CA . SER A 1 117 ? -12.791 -9.877 15.456 1.00 93.31 117 SER A CA 1
ATOM 918 C C . SER A 1 117 ? -12.155 -8.880 16.428 1.00 93.31 117 SER A C 1
ATOM 920 O O . SER A 1 117 ? -11.092 -9.189 16.955 1.00 93.31 117 SER A O 1
ATOM 922 N N . GLY A 1 118 ? -12.704 -7.667 16.578 1.00 91.69 118 GLY A N 1
ATOM 923 C CA . GLY A 1 118 ? -12.000 -6.552 17.235 1.00 91.69 118 GLY A CA 1
ATOM 924 C C . GLY A 1 118 ? -10.761 -6.097 16.451 1.00 91.69 118 GLY A C 1
ATOM 925 O O . GLY A 1 118 ? -9.750 -5.716 17.030 1.00 91.69 118 GLY A O 1
ATOM 926 N N . GLY A 1 119 ? -10.816 -6.249 15.124 1.00 93.44 119 GLY A N 1
ATOM 927 C CA . GLY A 1 119 ? -9.688 -6.055 14.215 1.00 93.44 119 GLY A CA 1
ATOM 928 C C . GLY A 1 119 ? -9.544 -4.620 13.723 1.00 93.44 119 GLY A C 1
ATOM 929 O O . GLY A 1 119 ? -9.835 -3.671 14.444 1.00 93.44 119 GLY A O 1
ATOM 930 N N . GLY A 1 120 ? -9.075 -4.461 12.484 1.00 94.94 120 GLY A N 1
ATOM 931 C CA . GLY A 1 120 ? -9.027 -3.148 11.846 1.00 94.94 120 GLY A CA 1
ATOM 932 C C . GLY A 1 120 ? -7.981 -3.013 10.753 1.00 94.94 120 GLY A C 1
ATOM 933 O O . GLY A 1 120 ? -7.587 -3.970 10.090 1.00 94.94 120 GLY A O 1
ATOM 934 N N . VAL A 1 121 ? -7.496 -1.790 10.574 1.00 95.69 121 VAL A N 1
ATOM 935 C CA . VAL A 1 121 ? -6.550 -1.444 9.507 1.00 95.69 121 VAL A CA 1
ATOM 936 C C . VAL A 1 121 ? -5.146 -1.321 10.077 1.00 95.69 121 VAL A C 1
ATOM 938 O O . VAL A 1 121 ? -4.960 -0.696 11.119 1.00 95.69 121 VAL A O 1
ATOM 941 N N . THR A 1 122 ? -4.141 -1.898 9.425 1.00 94.94 122 THR A N 1
ATOM 942 C CA . THR A 1 122 ? -2.735 -1.686 9.800 1.00 94.94 122 THR A CA 1
ATOM 943 C C . THR A 1 122 ? -1.998 -0.955 8.693 1.00 94.94 122 THR A C 1
ATOM 945 O O . THR A 1 122 ? -1.876 -1.471 7.585 1.00 94.94 122 THR A O 1
ATOM 948 N N . LEU A 1 123 ? -1.435 0.211 8.996 1.00 94.44 123 LEU A N 1
ATOM 949 C CA . LEU A 1 123 ? -0.508 0.895 8.095 1.00 94.44 123 LEU A CA 1
ATOM 950 C C . LEU A 1 123 ? 0.901 0.327 8.300 1.00 94.44 123 LEU A C 1
ATOM 952 O O . LEU A 1 123 ? 1.419 0.332 9.420 1.00 94.44 123 LEU A O 1
ATOM 956 N N . SER A 1 124 ? 1.512 -0.192 7.236 1.00 93.19 124 SER A N 1
ATOM 957 C CA . SER A 1 124 ? 2.866 -0.762 7.251 1.00 93.19 124 SER A CA 1
ATOM 958 C C . SER A 1 124 ? 3.567 -0.560 5.898 1.00 93.19 124 SER A C 1
ATOM 960 O O . SER A 1 124 ? 3.210 0.331 5.137 1.00 93.19 124 SER A O 1
ATOM 962 N N . GLY A 1 125 ? 4.574 -1.370 5.562 1.00 89.88 125 GLY A N 1
ATOM 963 C CA . GLY A 1 125 ? 5.302 -1.285 4.287 1.00 89.88 125 GLY A CA 1
ATOM 964 C C . GLY A 1 125 ? 6.743 -0.875 4.489 1.00 89.88 125 GLY A C 1
ATOM 965 O O . GLY A 1 125 ? 7.549 -1.696 4.934 1.00 89.88 125 GLY A O 1
ATOM 966 N N . GLY A 1 126 ? 7.066 0.345 4.077 1.00 88.00 126 GLY A N 1
ATOM 967 C CA . GLY A 1 126 ? 8.301 1.029 4.431 1.00 88.00 126 GLY A CA 1
ATOM 968 C C . GLY A 1 126 ? 8.133 1.854 5.702 1.00 88.00 126 GLY A C 1
ATOM 969 O O . GLY A 1 126 ? 7.595 1.372 6.697 1.00 88.00 126 GLY A O 1
ATOM 970 N N . GLU A 1 127 ? 8.599 3.095 5.657 1.00 91.50 127 GLU A N 1
ATOM 971 C CA . GLU A 1 127 ? 8.402 4.070 6.721 1.00 91.50 127 GLU A CA 1
ATOM 972 C C . GLU A 1 127 ? 7.136 4.874 6.419 1.00 91.50 127 GLU A C 1
ATOM 974 O O . GLU A 1 127 ? 7.126 5.730 5.533 1.00 91.50 127 GLU A O 1
ATOM 979 N N . VAL A 1 128 ? 6.050 4.567 7.131 1.00 90.38 128 VAL A N 1
ATOM 980 C CA . VAL A 1 128 ? 4.725 5.166 6.894 1.00 90.38 128 VAL A CA 1
ATOM 981 C C . VAL A 1 128 ? 4.779 6.685 7.078 1.00 90.38 128 VAL A C 1
ATOM 983 O O . VAL A 1 128 ? 4.128 7.420 6.335 1.00 90.38 128 VAL A O 1
ATOM 986 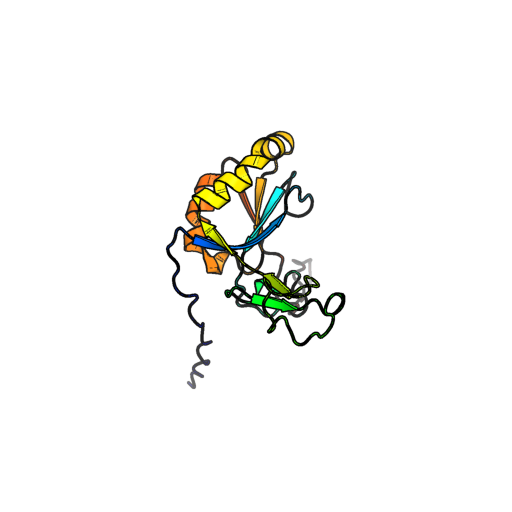N N . LEU A 1 129 ? 5.640 7.171 7.979 1.00 88.88 129 LEU A N 1
ATOM 987 C CA . LEU A 1 129 ? 5.826 8.602 8.222 1.00 88.88 129 LEU A CA 1
ATOM 988 C C . LEU A 1 129 ? 6.434 9.360 7.029 1.00 88.88 129 LEU A C 1
ATOM 990 O O . LEU A 1 129 ? 6.347 10.584 6.988 1.00 88.88 129 LEU A O 1
ATOM 994 N N . MET A 1 130 ? 6.984 8.678 6.014 1.00 88.88 130 MET A N 1
ATOM 995 C CA . MET A 1 130 ? 7.364 9.334 4.751 1.00 88.88 130 MET A CA 1
ATOM 996 C C . MET A 1 130 ? 6.161 9.851 3.950 1.00 88.88 130 MET A C 1
ATOM 998 O O . MET A 1 130 ? 6.348 10.635 3.023 1.00 88.88 130 MET A O 1
ATOM 1002 N N . GLN A 1 131 ? 4.946 9.397 4.271 1.00 91.69 131 GLN A N 1
ATOM 1003 C CA . GLN A 1 131 ? 3.692 9.816 3.642 1.00 91.69 131 GLN A CA 1
ATOM 1004 C C . GLN A 1 131 ? 2.690 10.316 4.701 1.00 91.69 131 GLN A C 1
ATOM 1006 O O . GLN A 1 131 ? 1.489 10.069 4.588 1.00 91.69 131 GLN A O 1
ATOM 1011 N N . ALA A 1 132 ? 3.183 10.996 5.747 1.00 89.25 132 ALA A N 1
ATOM 1012 C CA . ALA A 1 132 ? 2.381 11.449 6.888 1.00 89.25 132 ALA A CA 1
ATOM 1013 C C . ALA A 1 132 ? 1.176 12.317 6.481 1.00 89.25 132 ALA A C 1
ATOM 1015 O O . ALA A 1 132 ? 0.070 12.057 6.937 1.00 89.25 132 ALA A O 1
ATOM 1016 N N . GLU A 1 133 ? 1.352 13.252 5.540 1.00 88.88 133 GLU A N 1
ATOM 1017 C CA . GLU A 1 133 ? 0.276 14.153 5.084 1.00 88.88 133 GLU A CA 1
ATOM 1018 C C . GLU A 1 133 ? -0.947 13.414 4.517 1.00 88.88 133 GLU A C 1
ATOM 1020 O O . GLU A 1 133 ? -2.067 13.904 4.628 1.00 88.88 133 GLU A O 1
ATOM 1025 N N . PHE A 1 134 ? -0.744 12.224 3.943 1.00 91.69 134 PHE A N 1
ATOM 1026 C CA . PHE A 1 134 ? -1.826 11.335 3.516 1.00 91.69 134 PHE A CA 1
ATOM 1027 C C . PHE A 1 134 ? -2.338 10.458 4.667 1.00 91.69 134 PHE A C 1
ATOM 1029 O O . PHE A 1 134 ? -3.532 10.178 4.774 1.00 91.69 134 PHE A O 1
ATOM 1036 N N . CYS A 1 135 ? -1.429 9.971 5.515 1.00 89.94 135 CYS A N 1
ATOM 1037 C CA . CYS A 1 135 ? -1.767 9.026 6.576 1.00 89.94 135 CYS A CA 1
ATOM 1038 C C . CYS A 1 135 ? -2.588 9.668 7.695 1.00 89.94 135 CYS A C 1
ATOM 1040 O O . CYS A 1 135 ? -3.430 8.984 8.263 1.00 89.94 135 CYS A O 1
ATOM 1042 N N . ASP A 1 136 ? -2.387 10.950 7.990 1.00 89.38 136 ASP A N 1
ATOM 1043 C CA . ASP A 1 136 ? -3.105 11.672 9.044 1.00 89.38 136 ASP A CA 1
ATOM 1044 C C . ASP A 1 136 ? -4.629 11.742 8.801 1.00 89.38 136 ASP A C 1
ATOM 1046 O O . ASP A 1 136 ? -5.396 11.299 9.671 1.00 89.38 136 ASP A O 1
ATOM 1050 N N . PRO A 1 137 ? -5.122 12.224 7.637 1.00 90.00 137 PRO A N 1
ATOM 1051 C CA . PRO A 1 137 ? -6.554 12.203 7.346 1.00 90.00 137 PRO A CA 1
ATOM 1052 C C . PRO A 1 137 ? -7.095 10.772 7.244 1.00 90.00 137 PRO A C 1
ATOM 1054 O O . PRO A 1 137 ? -8.169 10.497 7.775 1.00 90.00 137 PRO A O 1
ATOM 1057 N N . PHE A 1 138 ? -6.335 9.837 6.661 1.00 90.81 138 PHE A N 1
ATOM 1058 C CA . PHE A 1 138 ? -6.759 8.438 6.552 1.00 90.81 138 PHE A CA 1
ATOM 1059 C C . PHE A 1 138 ? -6.911 7.771 7.925 1.00 90.81 138 PHE A C 1
ATOM 1061 O O . PHE A 1 138 ? -7.882 7.059 8.187 1.00 90.81 138 PHE A O 1
ATOM 1068 N N . PHE A 1 139 ? -5.957 7.998 8.829 1.00 89.56 139 PHE A N 1
ATOM 1069 C CA . PHE A 1 139 ? -5.995 7.478 10.192 1.00 89.56 139 PHE A CA 1
ATOM 1070 C C . PHE A 1 139 ? -7.202 8.035 10.945 1.00 89.56 139 PHE A C 1
ATOM 1072 O O . PHE A 1 139 ? -7.910 7.285 11.609 1.00 89.56 139 PHE A O 1
ATOM 1079 N N . THR A 1 140 ? -7.486 9.327 10.772 1.00 87.88 140 THR A N 1
ATOM 1080 C CA . THR A 1 140 ? -8.662 9.979 11.358 1.00 87.88 140 THR A CA 1
ATOM 1081 C C . THR A 1 140 ? -9.963 9.366 10.834 1.00 87.88 140 THR A C 1
ATOM 1083 O O . THR A 1 140 ? -10.825 8.994 11.630 1.00 87.88 140 THR A O 1
ATOM 1086 N N . ALA A 1 141 ? -10.087 9.182 9.516 1.00 86.25 141 ALA A N 1
ATOM 1087 C CA . ALA A 1 141 ? -11.266 8.584 8.887 1.00 86.25 141 ALA A CA 1
ATOM 1088 C C . ALA A 1 141 ? -11.495 7.120 9.305 1.00 86.25 141 ALA A C 1
ATOM 1090 O O . ALA A 1 141 ? -12.630 6.652 9.377 1.00 86.25 141 ALA A O 1
ATOM 1091 N N . THR A 1 142 ? -10.420 6.393 9.620 1.00 86.06 142 THR A N 1
ATOM 1092 C CA . THR A 1 142 ? -10.467 4.956 9.932 1.00 86.06 142 THR A CA 1
ATOM 1093 C C . THR A 1 142 ? -10.297 4.623 11.417 1.00 86.06 142 THR A C 1
ATOM 1095 O O . THR A 1 142 ? -10.312 3.448 11.789 1.00 86.06 142 THR A O 1
ATOM 1098 N N . ALA A 1 143 ? -10.196 5.628 12.292 1.00 84.62 143 ALA A N 1
ATOM 1099 C CA . ALA A 1 143 ? -9.972 5.442 13.726 1.00 84.62 143 ALA A CA 1
ATOM 1100 C C . ALA A 1 143 ? -11.070 4.596 14.392 1.00 84.62 143 ALA A C 1
ATOM 1102 O O . ALA A 1 143 ? -10.768 3.699 15.178 1.00 84.62 143 ALA A O 1
ATOM 1103 N N . ALA A 1 144 ? -12.336 4.816 14.021 1.00 83.44 144 ALA A N 1
ATOM 1104 C CA . ALA A 1 144 ? -13.479 4.070 14.554 1.00 83.44 144 ALA A CA 1
ATOM 1105 C C . ALA A 1 144 ? -13.445 2.564 14.220 1.00 83.44 144 ALA A C 1
ATOM 1107 O O . ALA A 1 144 ? -14.054 1.768 14.927 1.00 83.44 144 ALA A O 1
ATOM 1108 N N . MET A 1 145 ? -12.709 2.168 13.175 1.00 83.88 145 MET A N 1
ATOM 1109 C CA . MET A 1 145 ? -12.523 0.771 12.762 1.00 83.88 145 MET A CA 1
ATOM 1110 C C . MET A 1 145 ? -11.281 0.124 13.396 1.00 83.88 145 MET A C 1
ATOM 1112 O O . MET A 1 145 ? -10.892 -0.969 12.996 1.00 83.88 145 MET A O 1
ATOM 1116 N N . GLY A 1 146 ? -10.611 0.802 14.334 1.00 87.06 146 GLY A 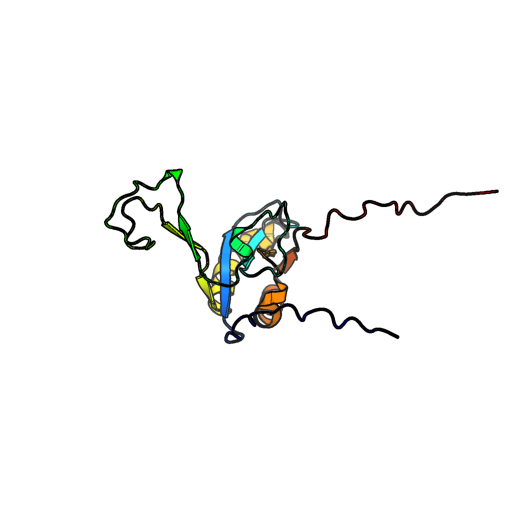N 1
ATOM 1117 C CA . GLY A 1 146 ? -9.410 0.286 14.988 1.00 87.06 146 GLY A CA 1
ATOM 1118 C C . GLY A 1 146 ? -8.157 0.394 14.121 1.00 87.06 146 GLY A C 1
ATOM 1119 O O . GLY A 1 146 ? -7.374 -0.552 14.067 1.00 87.06 146 GLY A O 1
ATOM 1120 N N . CYS A 1 147 ? -7.953 1.508 13.411 1.00 87.81 147 CYS A N 1
ATOM 1121 C CA . CYS A 1 147 ? -6.734 1.746 12.631 1.00 87.81 147 CYS A CA 1
ATOM 1122 C C . CYS A 1 147 ? -5.490 1.882 13.529 1.00 87.81 147 CYS A C 1
ATOM 1124 O O . CYS A 1 147 ? -5.511 2.585 14.537 1.00 87.81 147 CYS A O 1
ATOM 1126 N N . VAL A 1 148 ? -4.391 1.217 13.162 1.00 89.81 148 VAL A N 1
ATOM 1127 C CA . VAL A 1 148 ? -3.099 1.293 13.863 1.00 89.81 148 VAL A CA 1
ATOM 1128 C C . VAL A 1 148 ? -1.950 1.425 12.869 1.00 89.81 148 VAL A C 1
ATOM 1130 O O . VAL A 1 148 ? -2.007 0.918 11.748 1.00 89.81 148 VAL A O 1
ATOM 1133 N N . MET A 1 149 ? -0.858 2.056 13.292 1.00 86.12 149 MET A N 1
ATOM 1134 C CA . MET A 1 149 ? 0.379 2.107 12.516 1.00 86.12 149 MET A CA 1
ATOM 1135 C C . MET A 1 149 ? 1.387 1.113 13.089 1.00 86.12 149 MET A C 1
ATOM 1137 O O . MET A 1 149 ? 1.761 1.198 14.260 1.00 86.12 149 MET A O 1
ATOM 1141 N N . ARG A 1 150 ? 1.859 0.171 12.266 1.00 78.00 150 ARG A N 1
ATOM 1142 C CA . ARG A 1 150 ? 2.837 -0.834 12.689 1.00 78.00 150 ARG A CA 1
ATOM 1143 C C . ARG A 1 150 ? 4.164 -0.628 11.980 1.00 78.00 150 ARG A C 1
ATOM 1145 O O . ARG A 1 150 ? 4.357 -1.026 10.829 1.00 78.00 150 ARG A O 1
ATOM 1152 N N . HIS A 1 151 ? 5.119 -0.110 12.741 1.00 67.12 151 HIS A N 1
ATOM 1153 C CA . HIS A 1 151 ? 6.518 -0.094 12.345 1.00 67.12 151 HIS A CA 1
ATOM 1154 C C . HIS A 1 151 ? 7.096 -1.476 12.646 1.00 67.12 151 HIS A C 1
ATOM 1156 O O . HIS A 1 151 ? 7.378 -1.809 13.801 1.00 67.12 151 HIS A O 1
ATOM 1162 N N . ARG A 1 152 ? 7.247 -2.326 11.624 1.00 62.28 152 ARG A N 1
ATOM 1163 C CA . ARG A 1 152 ? 8.026 -3.558 11.801 1.00 62.28 152 ARG A CA 1
ATOM 1164 C C . ARG A 1 152 ? 9.454 -3.135 12.119 1.00 62.28 152 ARG A C 1
ATOM 1166 O O . ARG A 1 152 ? 10.020 -2.314 11.410 1.00 62.28 152 ARG A O 1
ATOM 1173 N N . ASN A 1 153 ? 9.967 -3.611 13.251 1.00 51.75 153 ASN A N 1
ATOM 1174 C CA . ASN A 1 153 ? 11.114 -3.044 13.952 1.00 51.75 153 ASN A CA 1
ATOM 1175 C C . ASN A 1 153 ? 12.374 -2.985 13.059 1.00 51.75 153 ASN A C 1
ATOM 1177 O O . ASN A 1 153 ? 13.168 -3.920 13.004 1.00 51.75 153 ASN A O 1
ATOM 1181 N N . CYS A 1 154 ? 12.552 -1.866 12.356 1.00 55.94 154 CYS A N 1
ATOM 1182 C CA . CYS A 1 154 ? 13.747 -1.518 11.587 1.00 55.94 154 CYS A CA 1
ATOM 1183 C C . CYS A 1 154 ? 14.867 -0.969 12.490 1.00 55.94 154 CYS A C 1
ATOM 1185 O O . CYS A 1 154 ? 15.949 -0.636 11.998 1.00 55.94 154 CYS A O 1
ATOM 1187 N N . ARG A 1 155 ? 14.637 -0.863 13.814 1.00 47.75 155 ARG A N 1
ATOM 1188 C CA . ARG A 1 155 ? 15.662 -0.405 14.756 1.00 47.75 155 ARG A CA 1
ATOM 1189 C C . ARG A 1 155 ? 16.818 -1.407 14.774 1.00 47.75 155 ARG A C 1
ATOM 1191 O O . ARG A 1 155 ? 16.641 -2.600 14.998 1.00 47.75 155 ARG A O 1
ATOM 1198 N N . ARG A 1 156 ? 17.998 -0.863 14.470 1.00 40.34 156 ARG A N 1
ATOM 1199 C CA . ARG A 1 156 ? 19.334 -1.469 14.459 1.00 40.34 156 ARG A CA 1
ATOM 1200 C C . ARG A 1 156 ? 19.461 -2.691 15.386 1.00 40.34 156 ARG A C 1
ATOM 1202 O O . ARG A 1 156 ? 19.269 -2.565 16.590 1.00 40.34 156 ARG A O 1
ATOM 1209 N N . ARG A 1 157 ? 19.993 -3.814 14.883 1.00 35.22 157 ARG A N 1
ATOM 1210 C CA . ARG A 1 157 ? 20.928 -4.616 15.695 1.00 35.22 157 ARG A CA 1
ATOM 1211 C C . ARG A 1 157 ? 22.198 -3.787 15.886 1.00 35.22 157 ARG A C 1
ATOM 1213 O O . ARG A 1 157 ? 23.170 -3.934 15.160 1.00 35.22 157 ARG A O 1
ATOM 1220 N N . ALA A 1 158 ? 22.146 -2.868 16.831 1.00 36.56 158 ALA A N 1
ATOM 1221 C CA . ALA A 1 158 ? 23.293 -2.308 17.517 1.00 36.56 158 ALA A CA 1
ATOM 1222 C C . ALA A 1 158 ? 22.772 -2.017 18.926 1.00 36.56 158 ALA A C 1
ATOM 1224 O O . ALA A 1 158 ? 21.780 -1.310 19.046 1.00 36.56 158 ALA A O 1
ATOM 1225 N N . SER A 1 159 ? 23.385 -2.640 19.934 1.00 33.81 159 SER A N 1
ATOM 1226 C CA . SER A 1 159 ? 23.021 -2.630 21.361 1.00 33.81 159 SER A CA 1
ATOM 1227 C C . SER A 1 159 ? 21.732 -3.368 21.768 1.00 33.81 159 SER A C 1
ATOM 1229 O O . SER A 1 159 ? 20.781 -2.772 22.260 1.00 33.81 159 SER A O 1
ATOM 1231 N N . GLN A 1 160 ? 21.770 -4.705 21.739 1.00 33.66 160 GLN A N 1
ATOM 1232 C CA . GLN A 1 160 ? 21.418 -5.439 22.963 1.00 33.66 160 GLN A CA 1
ATOM 1233 C C . GLN A 1 160 ? 22.614 -5.301 23.920 1.00 33.66 160 GLN A C 1
ATOM 1235 O O . GLN A 1 160 ? 23.436 -6.200 24.050 1.00 33.66 160 GLN A O 1
ATOM 1240 N N . GLN A 1 161 ? 22.768 -4.119 24.514 1.00 30.52 161 GLN A N 1
ATOM 1241 C CA . GLN A 1 161 ? 23.467 -3.974 25.783 1.00 30.52 161 GLN A CA 1
ATOM 1242 C C . GLN A 1 161 ? 22.377 -3.701 26.809 1.00 30.52 161 GLN A C 1
ATOM 1244 O O . GLN A 1 161 ? 21.640 -2.726 26.699 1.00 30.52 161 GLN A O 1
ATOM 1249 N N . ALA A 1 162 ? 22.247 -4.679 27.699 1.00 34.69 162 ALA A N 1
ATOM 1250 C CA . ALA A 1 162 ? 21.608 -4.664 29.000 1.00 34.69 162 ALA A CA 1
ATOM 1251 C C . ALA A 1 162 ? 20.887 -3.366 29.399 1.00 34.69 162 ALA A C 1
ATOM 1253 O O . ALA A 1 162 ? 21.508 -2.375 29.770 1.00 34.69 162 ALA A O 1
ATOM 1254 N N . VAL A 1 163 ? 19.561 -3.450 29.470 1.00 28.55 163 VAL A N 1
ATOM 1255 C CA . VAL A 1 163 ? 18.821 -2.784 30.543 1.00 28.55 163 VAL A CA 1
ATOM 1256 C C . VAL A 1 163 ? 18.111 -3.885 31.320 1.00 28.55 163 VAL A C 1
ATOM 1258 O O . VAL A 1 163 ? 16.929 -4.150 31.130 1.00 28.55 163 VAL A O 1
ATOM 1261 N N . THR A 1 164 ? 18.865 -4.581 32.165 1.00 27.42 164 THR A N 1
ATOM 1262 C CA . THR A 1 164 ? 18.303 -5.117 33.403 1.00 27.42 164 THR A CA 1
ATOM 1263 C C . THR A 1 164 ? 18.392 -3.989 34.418 1.00 27.42 164 THR A C 1
ATOM 1265 O O . THR A 1 164 ? 19.481 -3.625 34.864 1.00 27.42 164 THR A O 1
ATOM 1268 N N . ALA A 1 165 ? 17.237 -3.391 34.713 1.00 27.62 165 ALA A N 1
ATOM 1269 C CA . ALA A 1 165 ? 17.036 -2.625 35.932 1.00 27.62 165 ALA A CA 1
ATOM 1270 C C . ALA A 1 165 ? 17.449 -3.497 37.132 1.00 27.62 165 ALA A C 1
ATOM 1272 O O . ALA A 1 165 ? 17.272 -4.715 37.103 1.00 27.62 165 ALA A O 1
ATOM 1273 N N . GLY A 1 166 ? 18.111 -2.868 38.098 1.00 27.70 166 GLY A N 1
ATOM 1274 C CA . GLY A 1 166 ? 19.064 -3.536 38.972 1.00 27.70 166 GLY A CA 1
ATOM 1275 C C . GLY A 1 166 ? 18.514 -4.316 40.158 1.00 27.70 166 GLY A C 1
ATOM 1276 O O . GLY A 1 166 ? 17.347 -4.222 40.515 1.00 27.70 166 GLY A O 1
ATOM 1277 N N . GLU A 1 167 ? 19.457 -4.995 40.808 1.00 28.73 167 GLU A N 1
ATOM 1278 C CA . GLU A 1 167 ? 19.410 -5.500 42.178 1.00 28.73 167 GLU A CA 1
ATOM 1279 C C . GLU A 1 167 ? 20.843 -5.345 42.744 1.00 28.73 167 GLU A C 1
ATOM 1281 O O . GLU A 1 167 ? 21.811 -5.725 42.094 1.00 28.73 167 GLU A O 1
ATOM 1286 N N . ILE A 1 168 ? 21.048 -4.503 43.764 1.00 27.53 168 ILE A N 1
ATOM 1287 C CA . ILE A 1 168 ? 21.155 -4.870 45.192 1.00 27.53 168 ILE A CA 1
ATOM 1288 C C . ILE A 1 168 ? 22.621 -5.101 45.631 1.00 27.53 168 ILE A C 1
ATOM 1290 O O . ILE A 1 168 ? 23.211 -6.146 45.402 1.00 27.53 168 ILE A O 1
ATOM 1294 N N . VAL A 1 169 ? 23.116 -4.102 46.378 1.00 30.75 169 VAL A N 1
ATOM 1295 C CA . VAL A 1 169 ? 23.885 -4.219 47.637 1.00 30.75 169 VAL A CA 1
ATOM 1296 C C . VAL A 1 169 ? 25.396 -4.529 47.595 1.00 30.75 169 VAL A C 1
ATOM 1298 O O . VAL A 1 169 ? 25.827 -5.600 47.186 1.00 30.75 169 VAL A O 1
ATOM 1301 N N . ARG A 1 170 ? 26.101 -3.606 48.280 1.00 34.22 170 ARG A N 1
ATOM 1302 C CA . ARG A 1 170 ? 27.479 -3.567 48.817 1.00 34.22 170 ARG A CA 1
ATOM 1303 C C . ARG A 1 170 ? 28.589 -3.094 47.889 1.00 34.22 170 ARG A C 1
ATOM 1305 O O . ARG A 1 170 ? 29.019 -3.856 47.006 1.00 34.22 170 ARG A O 1
#

Organism: Escherichia coli (NCBI:txid562)

Foldseek 3Di:
DDPPPPPDDPPPQLPPDDLFKFKFQDWDFQDPPQDFFGETETAGADACDDFPPDPAPLRNHNDWDWDFQPVQDPVDPFQVSDQVSGPSNRIDTGIDMDGLVRVCVVQVVCLVRLVVRVYFYEYHHHPSVSSVSNVVVSCVVGVVSPYDYDDPPSDDPPDPPDDPDDDDDD

Radius of gyration: 20.38 Å; chains: 1; bounding box: 54×41×76 Å

Secondary structure (DSSP, 8-state):
------------------TTEEEEEEEEEEESSSSSSSEEEEEE---S---TT-S-GGGS-SS-EEEE-GGG----SSSTT-SSS-TT--EEEE-EEEEHHHHHHHHHTTHHHHHHHT-EEEEEES-GGGGHHHHHHHHHHHGGGT-EE-------S-------------

Sequence (170 aa):
MTSSAGQRISCNVVETRRNDVARIFNIQRYSLNDGEGIRTVVFFKGCPHLCPWCANPESISGKIQTVRREAKCLHCAKCLRDADECPSGAFERIGRDISLDALEREVMKDDIFFRTSGGGVTLSGGEVLMQAEFCDPFFTATAAMGCVMRHRNCRRRASQQAVTAGEIVR

pLDDT: mean 79.56, std 21.53, range [27.42, 96.5]

InterPro domains:
  IPR001989 Radical-activating enzyme, conserved site [PS01087] (35-56)
  IPR007197 Radical SAM [SFLDS00029] (41-136)
  IPR013785 Aldolase-type TIM barrel [G3DSA:3.20.20.70] (21-153)
  IPR017896 4Fe-4S ferredoxin-type, iron-sulphur binding domain [PS51379] (62-96)
  IPR034457 Organic radical-activating enzymes [PTHR30352] (5-146)